Protein AF-A0A2H0VQ25-F1 (afdb_monomer)

pLDDT: mean 85.39, std 13.4, range [40.16, 94.75]

Solvent-accessible surface area (backbone atoms only — not comparable to full-atom values): 4222 Å² total; per-residue (Å²): 135,85,80,77,78,73,76,80,80,54,68,32,39,69,67,58,40,47,73,74,44,74,89,57,57,69,69,59,55,49,46,42,58,72,70,31,61,93,51,35,42,78,68,20,45,44,78,58,86,94,44,61,29,33,34,48,66,49,44,53,53,48,52,57,55,62,74,76,109

Foldseek 3Di:
DDPPPPPPFDKAFLVRCCVVDVPDDSVRVVCCCVVCPPVLCVQFWDDDDPTIIGRPVSVVVVVVVVVVD

Sequence (69 aa):
MAVTNQSHKNFLTLKQWLEKYQAIPEGGIRHLIFTNKHNFNQRVVKKLGRKILLDEQAFLNYIDEQSKA

Radius of gyration: 13.2 Å; Cα contacts (8 Å, |Δi|>4): 59; chains: 1; bounding box: 37×35×26 Å

Nearest PDB structures (foldseek):
  1wq2-assembly1_B  TM=4.827E-01  e=6.236E-01  Nitratidesulfovibrio vulgaris
  2hzt-assembly2_D  TM=5.141E-01  e=1.387E+00  Bacillus subtilis
  8cee-assembly1_C  TM=4.865E-01  e=6.414E+00  Bacillus subtilis subsp. subtilis str. 168
  8cdv-assembly1_C  TM=4.203E-01  e=6.001E+00  Bacillus subtilis subsp. subtilis str. 168
  6epc-assembly1_S  TM=3.940E-01  e=9.564E+00  Rattus norvegicus

Secondary structure (DSSP, 8-state):
----------EEEHHHHHHH-TTS-HHHHHHHHHH-GGGHHHHTEEEETTEEEEEHHHHHHHHHHHHT-

Structure (mmCIF, N/CA/C/O backbone):
data_AF-A0A2H0VQ25-F1
#
_entry.id   AF-A0A2H0VQ25-F1
#
loop_
_atom_site.group_PDB
_atom_site.id
_atom_site.type_symbol
_atom_site.label_atom_id
_atom_site.label_alt_id
_atom_site.label_comp_id
_atom_site.label_asym_id
_atom_site.label_entity_id
_atom_site.label_seq_id
_atom_site.pdbx_PDB_ins_code
_atom_site.Cartn_x
_atom_site.Cartn_y
_atom_site.Cartn_z
_atom_site.occupancy
_atom_site.B_iso_or_equiv
_atom_site.auth_seq_id
_atom_site.auth_comp_id
_atom_site.auth_asym_id
_atom_site.auth_atom_id
_atom_site.pdbx_PDB_model_num
ATOM 1 N N . MET A 1 1 ? -29.232 -22.080 -6.456 1.00 40.16 1 MET A N 1
ATOM 2 C CA . MET A 1 1 ? -28.943 -21.073 -5.413 1.00 40.16 1 MET A CA 1
ATOM 3 C C . MET A 1 1 ? -27.495 -20.646 -5.596 1.00 40.16 1 MET A C 1
ATOM 5 O O . MET A 1 1 ? -26.610 -21.438 -5.312 1.00 40.16 1 MET A O 1
ATOM 9 N N . ALA A 1 2 ? -27.243 -19.479 -6.191 1.00 46.22 2 ALA A N 1
ATOM 10 C CA . ALA A 1 2 ? -25.881 -18.974 -6.342 1.00 46.22 2 ALA A CA 1
ATOM 11 C C . ALA A 1 2 ? -25.500 -18.267 -5.039 1.00 46.22 2 ALA A C 1
ATOM 13 O O . ALA A 1 2 ? -26.018 -17.192 -4.747 1.00 46.22 2 ALA A O 1
ATOM 14 N N . VAL A 1 3 ? -24.650 -18.901 -4.233 1.00 55.16 3 VAL A N 1
ATOM 15 C CA . VAL A 1 3 ? -23.993 -18.235 -3.108 1.00 55.16 3 VAL A CA 1
ATOM 16 C C . VAL A 1 3 ? -23.066 -17.175 -3.695 1.00 55.16 3 VAL A C 1
ATOM 18 O O . VAL A 1 3 ? -21.980 -17.468 -4.189 1.00 55.16 3 VAL A O 1
ATOM 21 N N . THR A 1 4 ? -23.520 -15.926 -3.726 1.00 57.53 4 THR A N 1
ATOM 22 C CA . THR A 1 4 ? -22.655 -14.784 -4.003 1.00 57.53 4 THR A CA 1
ATOM 23 C C . THR A 1 4 ? -21.675 -14.686 -2.845 1.00 57.53 4 THR A C 1
ATOM 25 O O . THR A 1 4 ? -21.981 -14.123 -1.799 1.00 57.53 4 THR A O 1
ATOM 28 N N . ASN A 1 5 ? -20.504 -15.303 -3.013 1.00 54.47 5 ASN A N 1
ATOM 29 C CA . ASN A 1 5 ? -19.398 -15.218 -2.073 1.00 54.47 5 ASN A CA 1
ATOM 30 C C . ASN A 1 5 ? -18.988 -13.742 -1.987 1.00 54.47 5 ASN A C 1
ATOM 32 O O . ASN A 1 5 ? -18.250 -13.241 -2.838 1.00 54.47 5 ASN A O 1
ATOM 36 N N . GLN A 1 6 ? -19.554 -13.008 -1.029 1.00 55.50 6 GLN A N 1
ATOM 37 C CA . GLN A 1 6 ? -19.210 -11.615 -0.807 1.00 55.50 6 GLN A CA 1
ATOM 38 C C . GLN A 1 6 ? -17.778 -11.586 -0.285 1.00 55.50 6 GLN A C 1
ATOM 40 O O . GLN A 1 6 ? -17.548 -11.745 0.909 1.00 55.50 6 GLN A O 1
ATOM 45 N N . SER A 1 7 ? -16.810 -11.420 -1.191 1.00 61.41 7 SER A N 1
ATOM 46 C CA . SER A 1 7 ? -15.430 -11.115 -0.821 1.00 61.41 7 SER A CA 1
ATOM 47 C C . SER A 1 7 ? -15.471 -9.839 0.014 1.00 61.41 7 SER A C 1
ATOM 49 O O . SER A 1 7 ? -15.727 -8.751 -0.513 1.00 61.41 7 SER A O 1
ATOM 51 N N . HIS A 1 8 ? -15.334 -9.977 1.332 1.00 67.19 8 HIS A N 1
ATOM 52 C CA . HIS A 1 8 ? -15.258 -8.841 2.234 1.00 67.19 8 HIS A CA 1
ATOM 53 C C . HIS A 1 8 ? -14.026 -8.030 1.845 1.00 67.19 8 HIS A C 1
ATOM 55 O O . HIS A 1 8 ? -12.889 -8.473 2.003 1.00 67.19 8 HIS A O 1
ATOM 61 N N . LYS A 1 9 ? -14.262 -6.851 1.266 1.00 79.88 9 LYS A N 1
ATOM 62 C CA . LYS A 1 9 ? -13.185 -5.942 0.894 1.00 79.88 9 LYS A CA 1
ATOM 63 C C . LYS A 1 9 ? -12.666 -5.276 2.156 1.00 79.88 9 LYS A C 1
ATOM 65 O O . LYS A 1 9 ? -13.348 -4.440 2.747 1.00 79.88 9 LYS A O 1
ATOM 70 N N . ASN A 1 10 ? -11.459 -5.655 2.554 1.00 91.62 10 ASN A N 1
ATOM 71 C CA . ASN A 1 10 ? -10.743 -4.987 3.625 1.00 91.62 10 ASN A CA 1
ATOM 72 C C . ASN A 1 10 ? -10.154 -3.685 3.093 1.00 91.62 10 ASN A C 1
ATOM 74 O O . ASN A 1 10 ? -9.324 -3.678 2.183 1.00 91.62 10 ASN A O 1
ATOM 78 N N . PHE A 1 11 ? -10.587 -2.579 3.687 1.00 94.12 11 PHE A N 1
ATOM 79 C CA . PHE A 1 11 ? -10.031 -1.266 3.418 1.00 94.12 11 PHE A CA 1
ATOM 80 C C . PHE A 1 11 ? -9.198 -0.826 4.609 1.00 94.12 11 PHE A C 1
ATOM 82 O O . PHE A 1 11 ? -9.708 -0.703 5.722 1.00 94.12 11 PHE A O 1
ATOM 89 N N . LEU A 1 12 ? -7.921 -0.567 4.364 1.00 94.50 12 LEU A N 1
ATOM 90 C CA . LEU A 1 12 ? -6.981 -0.140 5.389 1.00 94.50 12 LEU A CA 1
ATOM 91 C C . LEU A 1 12 ? -6.602 1.316 5.161 1.00 94.50 12 LEU A C 1
ATOM 93 O O . LEU A 1 12 ? -6.378 1.758 4.037 1.00 94.50 12 LEU A O 1
ATOM 97 N N . THR A 1 13 ? -6.509 2.092 6.233 1.00 94.12 13 THR A N 1
ATOM 98 C CA . THR A 1 13 ? -5.805 3.377 6.157 1.00 94.12 13 THR A CA 1
ATOM 99 C C . THR A 1 13 ? -4.315 3.137 5.925 1.00 94.12 13 THR A C 1
ATOM 101 O O . THR A 1 13 ? -3.797 2.065 6.228 1.00 94.12 13 THR A O 1
ATOM 104 N N . LEU A 1 14 ? -3.594 4.162 5.462 1.00 91.81 14 LEU A N 1
ATOM 105 C CA . LEU A 1 14 ? -2.137 4.081 5.321 1.00 91.81 14 LEU A CA 1
ATOM 106 C C . LEU A 1 14 ? -1.446 3.644 6.627 1.00 91.81 14 LEU A C 1
ATOM 108 O O . LEU A 1 14 ? -0.532 2.833 6.589 1.00 91.81 14 LEU A O 1
ATOM 112 N N . LYS A 1 15 ? -1.916 4.129 7.785 1.00 92.31 15 LYS A N 1
ATOM 113 C CA . LYS A 1 15 ? -1.365 3.747 9.094 1.00 92.31 15 LYS A CA 1
ATOM 114 C C . LYS A 1 15 ? -1.603 2.270 9.413 1.00 92.31 15 LYS A C 1
ATOM 116 O O . LYS A 1 15 ? -0.655 1.560 9.714 1.00 92.31 15 LYS A O 1
ATOM 121 N N . GLN A 1 16 ? -2.842 1.801 9.263 1.00 93.94 16 GLN A N 1
ATOM 122 C CA . GLN A 1 16 ? -3.189 0.391 9.489 1.00 93.94 16 GLN A CA 1
ATOM 123 C C . GLN A 1 16 ? -2.450 -0.545 8.527 1.00 93.94 16 GLN A C 1
ATOM 125 O O . GLN A 1 16 ? -2.073 -1.650 8.904 1.00 93.94 16 GLN A O 1
ATOM 130 N N . TRP A 1 17 ? -2.222 -0.101 7.288 1.00 93.38 17 TRP A N 1
ATOM 131 C CA . TRP A 1 17 ? -1.404 -0.839 6.335 1.00 93.38 17 TRP A CA 1
ATOM 132 C C . TRP A 1 17 ? 0.026 -1.005 6.841 1.00 93.38 17 TRP A C 1
ATOM 134 O O . TRP A 1 17 ? 0.533 -2.116 6.837 1.00 93.38 17 TRP A O 1
ATOM 144 N N . LEU A 1 18 ? 0.662 0.075 7.299 1.00 92.75 18 LEU A N 1
ATOM 145 C CA . LEU A 1 18 ? 2.043 0.047 7.794 1.00 92.75 18 LEU A CA 1
ATOM 146 C C . LEU A 1 18 ? 2.202 -0.786 9.070 1.00 92.75 18 LEU A C 1
ATOM 148 O O . LEU A 1 18 ? 3.225 -1.439 9.250 1.00 92.75 18 LEU A O 1
ATOM 152 N N . GLU A 1 19 ? 1.188 -0.790 9.936 1.00 93.56 19 GLU A N 1
ATOM 153 C CA . GLU A 1 19 ? 1.150 -1.652 11.122 1.00 93.56 19 GLU A CA 1
ATOM 154 C C . GLU A 1 19 ? 1.064 -3.136 10.741 1.00 93.56 19 GLU A C 1
ATOM 156 O O . GLU A 1 19 ? 1.726 -3.970 11.357 1.00 93.56 19 GLU A O 1
ATOM 1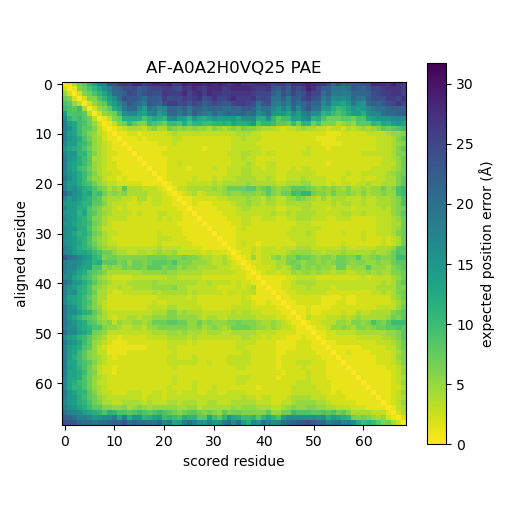61 N N . LYS A 1 20 ? 0.278 -3.466 9.708 1.00 93.94 20 LYS A N 1
ATOM 162 C CA . LYS A 1 20 ? 0.062 -4.846 9.249 1.00 93.94 20 LYS A CA 1
ATOM 163 C C . LYS A 1 20 ? 1.186 -5.369 8.348 1.00 93.94 20 LYS A C 1
ATOM 165 O O . LYS A 1 20 ? 1.580 -6.526 8.465 1.00 93.94 20 LYS A O 1
ATOM 170 N N . TYR A 1 21 ? 1.690 -4.533 7.446 1.00 90.06 21 TYR A N 1
ATOM 171 C CA . TYR A 1 21 ? 2.660 -4.874 6.410 1.00 90.06 21 TYR A CA 1
ATOM 172 C C . TYR A 1 21 ? 3.871 -3.945 6.491 1.00 90.06 21 TYR A C 1
ATOM 174 O O . TYR A 1 21 ? 3.913 -2.876 5.883 1.00 90.06 21 TYR A O 1
ATOM 182 N N . GLN A 1 22 ? 4.902 -4.404 7.196 1.00 88.31 22 GLN A N 1
ATOM 183 C CA . GLN A 1 22 ? 6.148 -3.655 7.397 1.00 88.31 22 GLN A CA 1
ATOM 184 C C . GLN A 1 22 ? 7.114 -3.732 6.201 1.00 88.31 22 GLN A C 1
ATOM 186 O O . GLN A 1 22 ? 8.165 -3.098 6.208 1.00 88.31 22 GLN A O 1
ATOM 191 N N . ALA A 1 23 ? 6.769 -4.502 5.165 1.00 86.81 23 ALA A N 1
ATOM 192 C CA . ALA A 1 23 ? 7.632 -4.750 4.011 1.00 86.81 23 ALA A CA 1
ATOM 193 C C . ALA A 1 23 ? 7.845 -3.516 3.114 1.00 86.81 23 ALA A C 1
ATOM 195 O O . ALA A 1 23 ? 8.818 -3.469 2.366 1.00 86.81 23 ALA A O 1
ATOM 196 N N . ILE A 1 24 ? 6.944 -2.526 3.163 1.00 87.62 24 ILE A N 1
ATOM 197 C CA . ILE A 1 24 ? 7.016 -1.318 2.332 1.00 87.62 24 ILE A CA 1
ATOM 198 C C . ILE A 1 24 ? 7.033 -0.083 3.241 1.00 87.62 24 ILE A C 1
ATOM 200 O O . ILE A 1 24 ? 6.114 0.088 4.044 1.00 87.62 24 ILE A O 1
ATOM 204 N N . PRO A 1 25 ? 8.023 0.819 3.107 1.00 91.06 25 PRO A N 1
ATOM 205 C CA . PRO A 1 25 ? 8.072 2.037 3.904 1.00 91.06 25 PRO A CA 1
ATOM 206 C C . PRO A 1 25 ? 6.951 3.011 3.515 1.00 91.06 25 PRO A C 1
ATOM 208 O O . PRO A 1 25 ? 6.550 3.095 2.351 1.00 91.06 25 PRO A O 1
ATOM 211 N N . GLU A 1 26 ? 6.506 3.834 4.471 1.00 92.81 26 GLU A N 1
ATOM 212 C CA . GLU A 1 26 ? 5.439 4.828 4.263 1.00 92.81 26 GLU A CA 1
ATOM 213 C C . GLU A 1 26 ? 5.695 5.733 3.051 1.00 92.81 26 GLU A C 1
ATOM 215 O O . GLU A 1 26 ? 4.789 5.985 2.252 1.00 92.81 26 GLU A O 1
ATOM 220 N N . GLY A 1 27 ? 6.938 6.198 2.890 1.00 92.31 27 GLY A N 1
ATOM 221 C CA . GLY A 1 27 ? 7.339 7.050 1.772 1.00 92.31 27 GLY A CA 1
ATOM 222 C C . GLY A 1 27 ? 7.134 6.385 0.408 1.00 92.31 27 GLY A C 1
ATOM 223 O O . GLY A 1 27 ? 6.695 7.048 -0.530 1.00 92.31 27 GLY A O 1
ATOM 224 N N . GLY A 1 28 ? 7.363 5.072 0.314 1.00 90.88 28 GLY A N 1
ATOM 225 C CA . GLY A 1 28 ? 7.136 4.303 -0.909 1.00 90.88 28 GLY A CA 1
ATOM 226 C C . GLY A 1 28 ? 5.654 4.242 -1.274 1.00 90.88 28 GLY A C 1
ATOM 227 O O . GLY A 1 28 ? 5.280 4.517 -2.413 1.00 90.88 28 GLY A O 1
ATOM 228 N N . ILE A 1 29 ? 4.787 3.986 -0.289 1.00 91.06 29 ILE A N 1
ATOM 229 C CA . ILE A 1 29 ? 3.335 3.961 -0.513 1.00 91.06 29 ILE A CA 1
ATOM 230 C C . ILE A 1 29 ? 2.824 5.353 -0.899 1.00 91.06 29 ILE A C 1
ATOM 232 O O . ILE A 1 29 ? 2.047 5.490 -1.843 1.00 91.06 29 ILE A O 1
ATOM 236 N N . ARG A 1 30 ? 3.293 6.411 -0.225 1.00 92.06 30 ARG A N 1
ATOM 237 C CA . ARG A 1 30 ? 2.959 7.796 -0.594 1.00 92.06 30 ARG A CA 1
ATOM 238 C C . ARG A 1 30 ? 3.385 8.108 -2.022 1.00 92.06 30 ARG A C 1
ATOM 240 O O . ARG A 1 30 ? 2.595 8.682 -2.765 1.00 92.06 30 ARG A O 1
ATOM 247 N N . HIS A 1 31 ? 4.583 7.697 -2.428 1.00 92.25 31 HIS A N 1
ATOM 248 C CA . HIS A 1 31 ? 5.040 7.876 -3.801 1.00 92.25 31 HIS A CA 1
ATOM 249 C C . HIS A 1 31 ? 4.106 7.184 -4.806 1.00 92.25 31 HIS A C 1
ATOM 251 O O . HIS A 1 31 ? 3.709 7.812 -5.782 1.00 92.25 31 HIS A O 1
ATOM 257 N N . LEU A 1 32 ? 3.673 5.944 -4.552 1.00 91.38 32 LEU A N 1
ATOM 258 C CA . LEU A 1 32 ? 2.700 5.250 -5.411 1.00 91.38 32 LEU A CA 1
ATOM 259 C C . LEU A 1 32 ? 1.362 6.000 -5.504 1.00 91.38 32 LEU A C 1
ATOM 261 O O . LEU A 1 32 ? 0.807 6.134 -6.597 1.00 91.38 32 LEU A O 1
ATOM 265 N N . ILE A 1 33 ? 0.881 6.542 -4.380 1.00 90.56 33 ILE A N 1
ATOM 266 C CA . ILE A 1 33 ? -0.354 7.333 -4.323 1.00 90.56 33 ILE A CA 1
ATOM 267 C C . ILE A 1 33 ? -0.218 8.643 -5.117 1.00 90.56 33 ILE A C 1
ATOM 269 O O . ILE A 1 33 ? -1.130 9.024 -5.846 1.00 90.56 33 ILE A O 1
ATOM 273 N N . PHE A 1 34 ? 0.893 9.369 -5.000 1.00 88.38 34 PHE A N 1
ATOM 274 C CA . PHE A 1 34 ? 1.031 10.676 -5.656 1.00 88.38 34 PHE A CA 1
ATOM 275 C C . PHE A 1 34 ? 1.444 10.571 -7.124 1.00 88.38 34 PHE A C 1
ATOM 277 O O . PHE A 1 34 ? 0.891 11.277 -7.962 1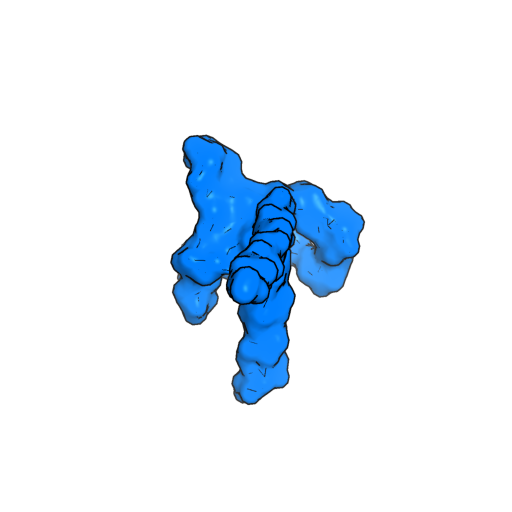.00 88.38 34 PHE A O 1
ATOM 284 N N . THR A 1 35 ? 2.361 9.661 -7.449 1.00 90.00 35 THR A N 1
ATOM 285 C CA . THR A 1 35 ? 2.828 9.434 -8.824 1.00 90.00 35 THR A CA 1
ATOM 286 C C . THR A 1 35 ? 1.783 8.697 -9.663 1.00 90.00 35 THR A C 1
ATOM 288 O O . THR A 1 35 ? 1.806 8.783 -10.888 1.00 90.00 35 THR A O 1
ATOM 291 N N . ASN A 1 36 ? 0.848 7.975 -9.026 1.00 86.19 36 ASN A N 1
ATOM 292 C CA . ASN A 1 36 ? -0.184 7.173 -9.692 1.00 86.19 36 ASN A CA 1
ATOM 293 C C . ASN A 1 36 ? 0.394 6.195 -10.738 1.00 86.19 36 ASN A C 1
ATOM 295 O O . ASN A 1 36 ? -0.188 5.964 -11.803 1.00 86.19 36 ASN A O 1
ATOM 299 N N . LYS A 1 37 ? 1.567 5.622 -10.448 1.00 80.81 37 LYS A N 1
ATOM 300 C CA . LYS A 1 37 ? 2.275 4.731 -11.374 1.00 80.81 37 LYS A CA 1
ATOM 301 C C . LYS A 1 37 ? 1.39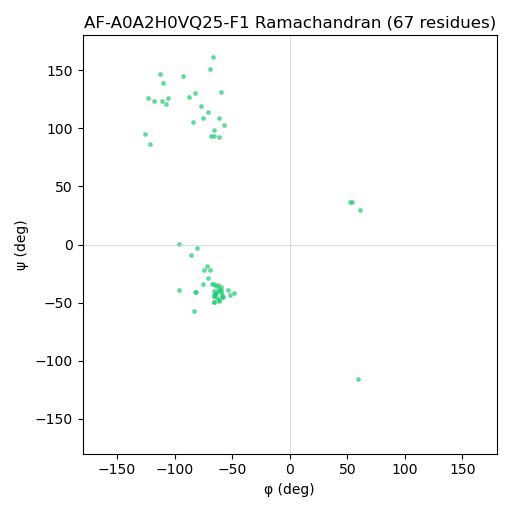6 3.518 -11.706 1.00 80.81 37 LYS A C 1
ATOM 303 O O . LYS A 1 37 ? 0.853 2.882 -10.805 1.00 80.81 37 LYS A O 1
ATOM 308 N N . HIS A 1 38 ? 1.248 3.193 -12.990 1.00 83.56 38 HIS A N 1
ATOM 309 C CA . HIS A 1 38 ? 0.392 2.093 -13.468 1.00 83.56 38 HIS A CA 1
ATOM 310 C C . HIS A 1 38 ? -1.070 2.172 -12.980 1.00 83.56 38 HIS A C 1
ATOM 312 O O . HIS A 1 38 ? -1.700 1.153 -12.708 1.00 83.56 38 HIS A O 1
ATOM 318 N N . ASN A 1 39 ? -1.627 3.384 -12.872 1.00 87.75 39 ASN A N 1
ATOM 319 C CA . ASN A 1 39 ? -3.007 3.617 -12.426 1.00 87.75 39 ASN A CA 1
ATOM 320 C C . ASN A 1 39 ? -3.300 3.112 -11.000 1.00 87.75 39 ASN A C 1
ATOM 322 O O . ASN A 1 39 ? -4.444 2.766 -10.683 1.00 87.75 39 ASN A O 1
ATOM 326 N N . PHE A 1 40 ? -2.284 3.099 -10.129 1.00 89.75 40 PHE A N 1
ATOM 327 C CA . PHE A 1 40 ? -2.390 2.665 -8.734 1.00 89.75 40 PHE A CA 1
ATOM 328 C C . PHE A 1 40 ? -3.582 3.301 -7.998 1.00 89.75 40 PHE A C 1
ATOM 330 O O . PHE A 1 40 ? -4.331 2.607 -7.312 1.00 89.75 40 PHE A O 1
ATOM 337 N N . ASN A 1 41 ? -3.844 4.595 -8.204 1.00 90.25 41 ASN A N 1
ATOM 338 C CA . ASN A 1 41 ? -4.939 5.289 -7.525 1.00 90.25 41 ASN A CA 1
ATOM 339 C C . ASN A 1 41 ? -6.323 4.811 -7.947 1.00 90.25 41 ASN A C 1
ATOM 341 O O . ASN A 1 41 ? -7.245 4.823 -7.141 1.00 90.25 41 ASN A O 1
ATOM 345 N N . GLN A 1 42 ? -6.495 4.421 -9.206 1.00 90.12 42 GLN A N 1
ATOM 346 C CA . GLN A 1 42 ? -7.797 3.971 -9.700 1.00 90.12 42 GLN A CA 1
ATOM 347 C C . GLN A 1 42 ? -8.108 2.558 -9.190 1.00 90.12 42 GLN A C 1
ATOM 349 O O . GLN A 1 42 ? -9.258 2.228 -8.887 1.00 90.12 42 GLN A O 1
ATOM 354 N N . ARG A 1 43 ? -7.062 1.738 -9.054 1.00 91.50 43 ARG A N 1
ATOM 355 C CA . ARG A 1 43 ? -7.158 0.336 -8.645 1.00 91.50 43 ARG A CA 1
ATOM 356 C C . ARG A 1 43 ? -7.235 0.193 -7.126 1.00 91.50 43 ARG A C 1
ATOM 358 O O . ARG A 1 43 ? -8.217 -0.340 -6.614 1.00 91.50 43 ARG A O 1
ATOM 365 N N . VAL A 1 44 ? -6.238 0.727 -6.423 1.00 93.75 44 VAL A N 1
ATOM 366 C CA . VAL A 1 44 ? -5.974 0.457 -5.002 1.00 93.7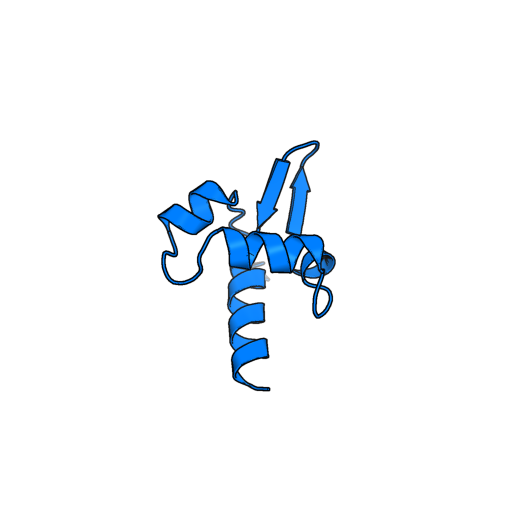5 44 VAL A CA 1
ATOM 367 C C . VAL A 1 44 ? -6.568 1.520 -4.084 1.00 93.75 44 VAL A C 1
ATOM 369 O O . VAL A 1 44 ? -7.112 1.201 -3.029 1.00 93.75 44 VAL A O 1
ATOM 372 N N . VAL A 1 45 ? -6.502 2.794 -4.471 1.00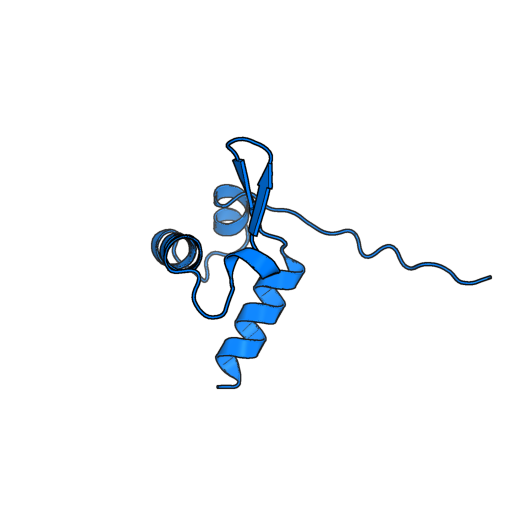 94.06 45 VAL A N 1
ATOM 373 C CA . VAL A 1 45 ? -6.918 3.892 -3.592 1.00 94.06 45 VAL A CA 1
ATOM 374 C C . VAL A 1 45 ? -8.431 4.105 -3.640 1.00 94.06 45 VAL A C 1
ATOM 376 O O . VAL A 1 45 ? -9.031 4.263 -4.702 1.00 94.06 45 VAL A O 1
ATOM 379 N N . LYS A 1 46 ? -9.057 4.186 -2.463 1.00 93.12 46 LYS A N 1
ATOM 380 C CA . LYS A 1 46 ? -10.440 4.635 -2.272 1.00 93.12 46 LYS A CA 1
ATOM 381 C C . LYS A 1 46 ? -10.450 5.895 -1.415 1.00 93.12 46 LYS A C 1
ATOM 383 O O . LYS A 1 46 ? -9.927 5.923 -0.303 1.00 93.12 46 LYS A O 1
ATOM 388 N N . LYS A 1 47 ? -11.037 6.967 -1.945 1.00 91.50 47 LYS A N 1
ATOM 389 C CA . LYS A 1 47 ? -11.185 8.234 -1.222 1.00 91.50 47 LYS A CA 1
ATOM 390 C C . LYS A 1 47 ? -12.478 8.206 -0.413 1.00 91.50 47 LYS A C 1
ATOM 392 O O . LYS A 1 47 ? -13.542 7.965 -0.974 1.00 91.50 47 LYS A O 1
ATOM 397 N N . LEU A 1 48 ? -12.383 8.495 0.882 1.00 90.81 48 LEU A N 1
ATOM 398 C CA . LEU A 1 48 ? -13.524 8.676 1.778 1.00 90.81 48 LEU A CA 1
ATOM 399 C C . LEU A 1 48 ? -13.441 10.080 2.387 1.00 90.81 48 LEU A C 1
ATOM 401 O O . LEU A 1 48 ? -12.827 10.299 3.436 1.00 90.81 48 LEU A O 1
ATOM 405 N N . GLY A 1 49 ? -13.998 11.059 1.672 1.00 89.81 49 GLY A N 1
ATOM 406 C CA . GLY A 1 49 ? -13.848 12.475 2.004 1.00 89.81 49 GLY A CA 1
ATOM 407 C C . GLY A 1 49 ? -12.375 12.893 1.998 1.00 89.81 49 GLY A C 1
ATOM 408 O O . GLY A 1 49 ? -11.711 12.836 0.966 1.00 89.81 49 GLY A O 1
ATOM 409 N N . ARG A 1 50 ? -11.858 13.294 3.167 1.00 88.25 50 ARG A N 1
ATOM 410 C CA . ARG A 1 50 ? -10.444 13.673 3.361 1.00 88.25 50 ARG A CA 1
ATOM 411 C C . ARG A 1 50 ? -9.525 12.483 3.665 1.00 88.25 50 ARG A C 1
ATOM 413 O O . ARG A 1 50 ? -8.312 12.660 3.726 1.00 88.2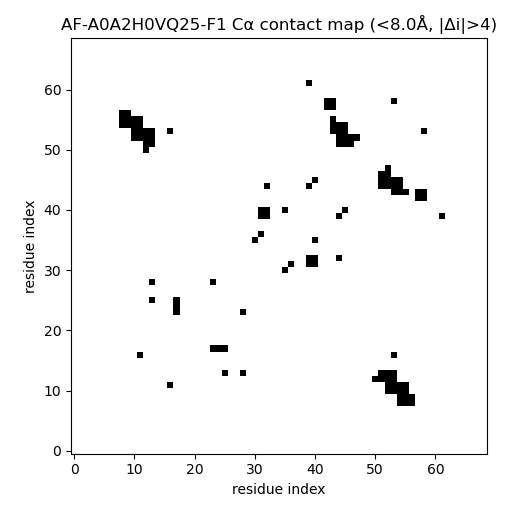5 50 ARG A O 1
ATOM 420 N N . LYS A 1 51 ? -10.081 11.289 3.901 1.00 89.25 51 LYS A N 1
ATOM 421 C CA . LYS A 1 51 ? -9.310 10.081 4.217 1.00 89.25 51 LYS A CA 1
ATOM 422 C C . LYS A 1 51 ? -8.999 9.289 2.951 1.00 89.25 51 LYS A C 1
ATOM 424 O O . LYS A 1 51 ? -9.816 9.199 2.035 1.00 89.25 51 LYS A O 1
ATOM 429 N N . ILE A 1 52 ? -7.818 8.682 2.948 1.00 91.50 52 ILE A N 1
ATOM 430 C CA . ILE A 1 52 ? -7.378 7.730 1.931 1.00 91.50 52 ILE A CA 1
ATOM 431 C C . ILE A 1 52 ? -7.434 6.335 2.546 1.00 91.50 52 ILE A C 1
ATOM 433 O O . ILE A 1 52 ? -6.858 6.096 3.610 1.00 91.50 52 ILE A O 1
ATOM 437 N N . LEU A 1 53 ? -8.141 5.444 1.864 1.00 94.75 53 LEU A N 1
ATOM 438 C CA . LEU A 1 53 ? -8.203 4.024 2.154 1.00 94.75 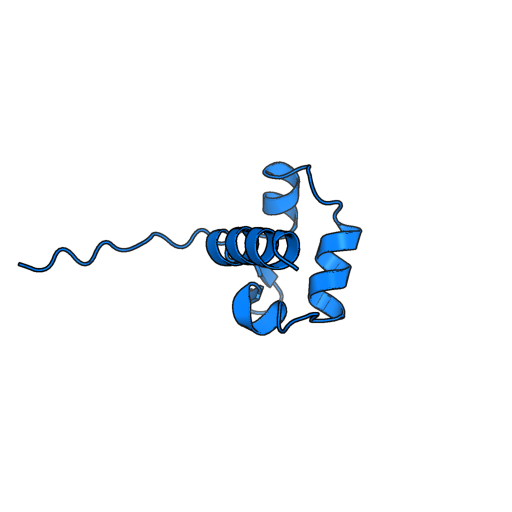53 LEU A CA 1
ATOM 439 C C . LEU A 1 53 ? -7.526 3.257 1.019 1.00 94.75 53 LEU A C 1
AT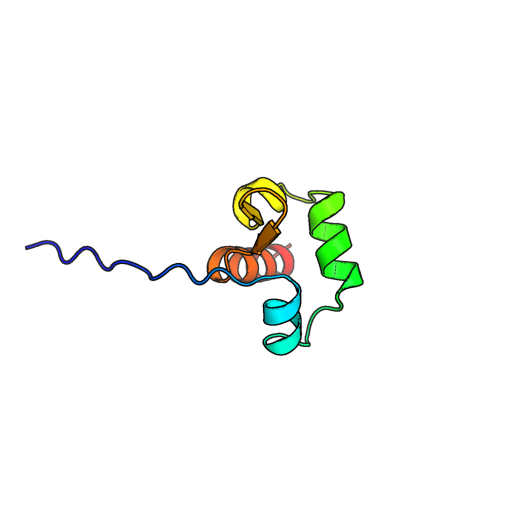OM 441 O O . LEU A 1 53 ? -7.575 3.666 -0.142 1.00 94.75 53 LEU A O 1
ATOM 445 N N . LEU A 1 54 ? -6.903 2.147 1.369 1.00 94.69 54 LEU A N 1
ATOM 446 C CA . LEU A 1 54 ? -6.251 1.217 0.467 1.00 94.69 54 LEU A CA 1
ATOM 447 C C . LEU A 1 54 ? -7.077 -0.064 0.462 1.00 94.69 54 LEU A C 1
ATOM 449 O O . LEU A 1 54 ? -7.336 -0.634 1.522 1.00 94.69 54 LEU A O 1
ATOM 453 N N . ASP A 1 55 ? -7.523 -0.479 -0.718 1.00 94.50 55 ASP A N 1
ATOM 454 C CA . ASP A 1 55 ? -8.115 -1.799 -0.918 1.00 94.50 55 ASP A CA 1
ATOM 455 C C . ASP A 1 55 ? -7.003 -2.842 -0.807 1.00 94.50 55 ASP A C 1
ATOM 457 O O . ASP A 1 55 ? -6.070 -2.861 -1.613 1.00 94.50 55 ASP A O 1
ATOM 461 N N . GLU A 1 56 ? -7.081 -3.669 0.232 1.00 93.50 56 GLU A N 1
ATOM 462 C CA . GLU A 1 56 ? -6.005 -4.584 0.585 1.00 93.50 56 GLU A CA 1
ATOM 463 C C . GLU A 1 56 ? -5.744 -5.625 -0.499 1.00 93.50 56 GLU A C 1
ATOM 465 O O . GLU A 1 56 ? -4.598 -5.824 -0.901 1.00 93.50 56 GLU A O 1
ATOM 470 N N . GLN A 1 57 ? -6.804 -6.241 -1.022 1.00 92.62 57 GLN A N 1
ATOM 471 C CA . GLN A 1 57 ? -6.674 -7.249 -2.072 1.00 92.62 57 GLN A CA 1
ATOM 472 C C . GLN A 1 57 ? -6.120 -6.624 -3.354 1.00 92.62 57 GLN A C 1
ATOM 474 O O . GLN A 1 57 ? -5.231 -7.191 -3.986 1.00 92.62 57 GLN A O 1
ATOM 479 N N . ALA A 1 58 ? -6.602 -5.434 -3.726 1.00 92.88 58 ALA A N 1
ATOM 480 C CA . ALA A 1 58 ? -6.106 -4.747 -4.914 1.00 92.88 58 ALA A CA 1
ATOM 481 C C . ALA A 1 58 ? -4.625 -4.355 -4.787 1.00 92.88 58 ALA A C 1
ATOM 483 O O . ALA A 1 58 ? -3.900 -4.403 -5.779 1.00 92.88 58 ALA A O 1
ATOM 484 N N . PHE A 1 59 ? -4.171 -3.977 -3.588 1.00 92.88 59 PHE A N 1
ATOM 485 C CA . PHE A 1 59 ? -2.762 -3.678 -3.343 1.00 92.88 59 PHE A CA 1
ATOM 486 C C . PHE A 1 59 ? -1.909 -4.942 -3.497 1.00 92.88 59 PHE A C 1
ATOM 488 O O . PHE A 1 59 ? -0.923 -4.919 -4.228 1.00 92.88 59 PHE A O 1
ATOM 495 N N . LEU A 1 60 ? -2.288 -6.052 -2.859 1.00 91.38 60 LEU A N 1
ATOM 496 C CA . LEU A 1 60 ? -1.534 -7.306 -2.962 1.00 91.38 60 LEU A CA 1
ATOM 497 C C . LEU A 1 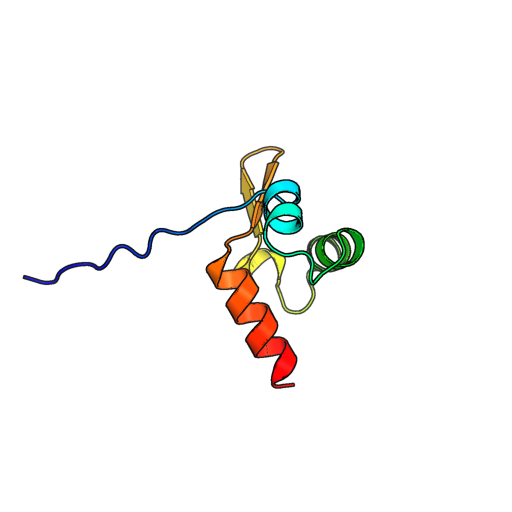60 ? -1.422 -7.774 -4.421 1.00 91.38 60 LEU A C 1
ATOM 499 O O . LEU A 1 60 ? -0.319 -8.036 -4.893 1.00 91.38 60 LEU A O 1
ATOM 503 N N . ASN A 1 61 ? -2.526 -7.732 -5.172 1.00 92.00 61 ASN A N 1
ATOM 504 C CA . ASN A 1 61 ? -2.514 -8.038 -6.605 1.00 92.00 61 ASN A CA 1
ATOM 505 C C . ASN A 1 61 ? -1.579 -7.104 -7.392 1.00 92.00 61 ASN A C 1
ATOM 507 O O . ASN A 1 61 ? -0.880 -7.544 -8.299 1.00 92.00 61 ASN A O 1
ATOM 511 N N . TYR A 1 62 ? -1.535 -5.814 -7.042 1.00 91.69 62 TYR A N 1
ATOM 512 C CA . TYR A 1 62 ? -0.613 -4.863 -7.662 1.00 91.69 62 TYR A CA 1
ATOM 513 C C . TYR A 1 62 ? 0.856 -5.231 -7.408 1.00 91.69 62 TYR A C 1
ATOM 515 O O . TYR A 1 62 ? 1.671 -5.118 -8.319 1.00 91.69 62 TYR A O 1
ATOM 523 N N . ILE A 1 63 ? 1.203 -5.685 -6.198 1.00 89.38 63 ILE A N 1
ATOM 524 C CA . ILE A 1 63 ? 2.563 -6.150 -5.879 1.00 89.38 63 ILE A CA 1
ATOM 525 C C . ILE A 1 63 ? 2.928 -7.351 -6.759 1.00 89.38 63 ILE A C 1
ATOM 527 O O . ILE A 1 63 ? 3.989 -7.344 -7.386 1.00 89.38 63 ILE A O 1
ATOM 531 N N . ASP A 1 64 ? 2.031 -8.333 -6.866 1.00 90.38 64 ASP A N 1
ATOM 532 C CA . ASP A 1 64 ? 2.241 -9.524 -7.697 1.00 90.38 64 ASP A CA 1
ATOM 533 C C . ASP A 1 64 ? 2.408 -9.174 -9.184 1.00 90.38 64 ASP A C 1
ATOM 535 O O . ASP A 1 64 ? 3.235 -9.768 -9.878 1.00 90.38 64 ASP A O 1
ATOM 539 N N . GLU A 1 65 ? 1.653 -8.191 -9.685 1.00 89.19 65 GLU A N 1
ATOM 540 C CA . GLU A 1 65 ? 1.790 -7.679 -11.053 1.00 89.19 65 GLU A CA 1
ATOM 541 C C . GLU A 1 65 ? 3.157 -7.021 -11.288 1.00 89.19 65 GLU A C 1
ATOM 543 O O . GLU A 1 65 ? 3.763 -7.240 -12.335 1.00 89.19 65 GLU A O 1
ATOM 548 N N . GLN A 1 66 ? 3.660 -6.233 -10.331 1.00 83.62 66 GLN A N 1
ATOM 549 C CA . GLN A 1 66 ? 4.976 -5.594 -10.458 1.00 83.62 66 GLN A CA 1
ATOM 550 C C . GLN A 1 66 ? 6.130 -6.597 -10.352 1.00 83.62 66 GLN A C 1
ATOM 552 O O . GLN A 1 66 ? 7.172 -6.366 -10.951 1.00 83.62 66 GLN A O 1
ATOM 557 N N . SER A 1 67 ? 5.958 -7.707 -9.629 1.00 77.75 67 SER A N 1
ATOM 558 C CA . SER A 1 67 ? 6.980 -8.758 -9.533 1.00 77.75 67 SER A CA 1
ATOM 559 C C . SER A 1 67 ? 7.142 -9.579 -10.820 1.00 77.75 67 SER A C 1
ATOM 561 O O . SER A 1 67 ? 8.136 -10.291 -10.953 1.00 77.75 67 SER A O 1
ATOM 563 N N . LYS A 1 68 ? 6.160 -9.550 -11.728 1.00 62.84 68 LYS A N 1
ATOM 564 C CA . LYS A 1 68 ? 6.167 -10.320 -12.986 1.00 62.84 68 LYS A CA 1
ATOM 565 C C . LYS A 1 68 ? 6.675 -9.521 -14.194 1.00 62.84 68 LYS A C 1
ATOM 567 O O . LYS A 1 68 ? 6.674 -10.067 -15.297 1.00 62.84 68 LYS A O 1
ATOM 572 N N . ALA A 1 69 ? 7.051 -8.258 -13.998 1.00 46.59 69 ALA A N 1
ATOM 573 C CA . ALA A 1 69 ? 7.611 -7.374 -15.020 1.00 46.59 69 ALA A CA 1
ATOM 574 C C . ALA A 1 69 ? 9.140 -7.323 -14.917 1.00 46.59 69 ALA A C 1
ATOM 576 O O . ALA A 1 69 ? 9.780 -7.248 -15.988 1.00 46.59 69 ALA A O 1
#

Mean predicted aligned error: 6.09 Å